Protein AF-A0A1B7LJ13-F1 (afdb_monomer)

Secondary structure (DSSP, 8-state):
--TTSSPPP-HHHHHHHHHHHHHHHHHHHHHHHHHHHTTT--HHHHHHHHHHHHHHHHHHHHHTTHHHHHHHHHTHHHHSSHHHHHHHHHHHHHHGGGG-IIIIIIHHHHHHHHHHHHHHHHHHHHHHHHHHH--

Sequence (135 aa):
MVDGVRPRPALARNVFRAFVVGGLIALIGQFLINFYQGRGLPLTEAGAAASATLVFLAALLTGLGIYDEIARFAGAGSIVPITGFANSMVAPAMEYRGEGLVLGVGARLFTIAGPVLVFGIVTAWAAALLYYFFR

Organism: NCBI:txid1838280

Radius of gyration: 18.7 Å; Cα contacts (8 Å, |Δi|>4): 108; chains: 1; bounding box: 39×39×55 Å

InterPro domains:
  IPR005562 SpoVA [PF03862] (14-129)
  IPR005562 SpoVA [PTHR38450] (4-133)
  IPR014203 Sporulation stage V, protein AC [TIGR02838] (4-134)

pLDDT: mean 90.36, std 9.07, range [49.38, 97.5]

Foldseek 3Di:
DPPPPDDDPPVVQLVVLLCVLLVVLVVQLVVQLVVVVVVVDDSVVSNVRSLVVLLVVLLVCLVVVNNVVSCVRNPNNCCVDSSVLSNQLNNQLVVQVVVPVPPRNVVSNCVSVVVVVVCVVVVVVVVVVVVVVVD

Structure (mmCIF, N/CA/C/O backbone):
data_AF-A0A1B7LJ13-F1
#
_entry.id   AF-A0A1B7LJ13-F1
#
loop_
_atom_site.group_PDB
_atom_site.id
_atom_site.type_symbol
_atom_site.label_atom_id
_atom_site.label_alt_id
_atom_site.label_comp_id
_atom_site.label_asym_id
_atom_site.label_entity_id
_atom_site.label_seq_id
_atom_site.pdbx_PDB_ins_code
_atom_site.Cartn_x
_atom_site.Cartn_y
_atom_site.Cartn_z
_atom_site.occupancy
_atom_site.B_iso_or_equiv
_atom_site.auth_seq_id
_atom_site.auth_comp_id
_atom_site.auth_asym_id
_atom_site.auth_atom_id
_atom_site.pdbx_PDB_model_num
ATOM 1 N N . MET A 1 1 ? 6.107 20.573 -28.993 1.00 49.38 1 MET A N 1
ATOM 2 C CA . MET A 1 1 ? 4.978 20.577 -29.953 1.00 49.38 1 MET A CA 1
ATOM 3 C C . MET A 1 1 ? 4.559 19.142 -30.313 1.00 49.38 1 MET A C 1
ATOM 5 O O . MET A 1 1 ? 4.666 18.762 -31.469 1.00 49.38 1 MET A O 1
ATOM 9 N N . VAL A 1 2 ? 4.090 18.324 -29.352 1.00 56.72 2 VAL A N 1
ATOM 10 C CA . VAL A 1 2 ? 3.557 16.962 -29.645 1.00 56.72 2 VAL A CA 1
ATOM 11 C C . VAL A 1 2 ? 2.289 16.634 -28.827 1.00 56.72 2 VAL A C 1
ATOM 13 O O . VAL A 1 2 ? 1.859 15.489 -28.755 1.00 56.72 2 VAL A O 1
ATOM 16 N N . ASP A 1 3 ? 1.625 17.630 -28.237 1.00 55.34 3 ASP A N 1
ATOM 17 C CA . ASP A 1 3 ? 0.414 17.393 -27.429 1.00 55.34 3 ASP A CA 1
ATOM 18 C C . ASP A 1 3 ? -0.884 17.362 -28.260 1.00 55.34 3 ASP A C 1
ATOM 20 O O . ASP A 1 3 ? -1.955 17.064 -27.739 1.00 55.34 3 ASP A O 1
ATOM 24 N N . GLY A 1 4 ? -0.803 17.619 -29.572 1.00 56.84 4 GLY A N 1
ATOM 25 C CA . GLY A 1 4 ? -1.961 17.732 -30.470 1.00 56.84 4 GLY A CA 1
ATOM 26 C C . GLY A 1 4 ? -2.475 16.430 -31.101 1.00 56.84 4 GLY A C 1
ATOM 27 O O . GLY A 1 4 ? -3.492 16.469 -31.783 1.00 56.84 4 GLY A O 1
ATOM 28 N N . VAL A 1 5 ? -1.803 15.286 -30.904 1.00 63.78 5 VAL A N 1
ATOM 29 C CA . VAL A 1 5 ? -2.117 14.014 -31.608 1.00 63.78 5 VAL A CA 1
ATOM 30 C C . VAL A 1 5 ? -2.619 12.915 -30.656 1.00 63.78 5 VAL A C 1
ATOM 32 O O . VAL A 1 5 ? -2.802 11.767 -31.049 1.00 63.78 5 VAL A O 1
ATOM 35 N N . ARG A 1 6 ? -2.878 13.228 -29.379 1.00 62.16 6 ARG A N 1
ATOM 36 C CA . ARG A 1 6 ? -3.464 12.246 -28.453 1.00 62.16 6 ARG A CA 1
ATOM 37 C C . ARG A 1 6 ? -4.993 12.325 -28.531 1.00 62.16 6 ARG A C 1
ATOM 39 O O . ARG A 1 6 ? -5.542 13.386 -28.230 1.00 62.16 6 ARG A O 1
ATOM 46 N N . PRO A 1 7 ? -5.704 11.246 -28.915 1.00 71.00 7 PRO A N 1
ATOM 47 C CA . PRO A 1 7 ? -7.161 11.240 -28.857 1.00 71.00 7 PRO A CA 1
ATOM 48 C C . PRO A 1 7 ? -7.594 11.561 -27.425 1.00 71.00 7 PRO A C 1
ATOM 50 O O . PRO A 1 7 ? -7.005 11.042 -26.471 1.00 71.00 7 PRO A O 1
ATOM 53 N N . ARG A 1 8 ? -8.594 12.441 -27.267 1.00 63.22 8 ARG A N 1
ATOM 54 C CA . ARG A 1 8 ? -9.105 12.818 -25.942 1.00 63.22 8 ARG A CA 1
ATOM 55 C C . ARG A 1 8 ? -9.427 11.532 -25.174 1.00 63.22 8 ARG A C 1
ATOM 57 O O . ARG A 1 8 ? -10.212 10.725 -25.681 1.00 63.22 8 ARG A O 1
ATOM 64 N N . PRO A 1 9 ? -8.820 11.299 -23.996 1.00 69.81 9 PRO A N 1
ATOM 65 C CA . PRO A 1 9 ? -9.110 10.100 -23.234 1.00 69.81 9 PRO A CA 1
ATOM 66 C C . PRO A 1 9 ? -10.609 10.067 -22.945 1.00 69.81 9 PRO A C 1
ATOM 68 O O . PRO A 1 9 ? -11.218 11.102 -22.670 1.00 69.81 9 PRO A O 1
ATOM 71 N N . ALA A 1 10 ? -11.210 8.881 -23.031 1.00 79.25 10 ALA A N 1
ATOM 72 C CA . ALA A 1 10 ? -12.623 8.682 -22.734 1.00 79.25 10 ALA A CA 1
ATOM 73 C C . ALA A 1 10 ? -12.861 8.880 -21.226 1.00 79.25 10 ALA A C 1
ATOM 75 O O . ALA A 1 10 ? -12.953 7.913 -20.470 1.00 79.25 10 ALA A O 1
ATOM 76 N N . LEU A 1 11 ? -12.908 10.144 -20.794 1.00 82.88 11 LEU A N 1
ATOM 77 C CA . LEU A 1 11 ? -12.853 10.565 -19.396 1.00 82.88 11 LEU A CA 1
ATOM 78 C C . LEU A 1 11 ? -13.957 9.893 -18.579 1.00 82.88 11 LEU A C 1
ATOM 80 O O . LEU A 1 11 ? -13.666 9.225 -17.596 1.00 82.88 11 LEU A O 1
ATOM 84 N N . ALA A 1 12 ? -15.203 9.968 -19.054 1.00 86.06 12 ALA A N 1
ATOM 85 C CA . ALA A 1 12 ? -16.353 9.352 -18.397 1.00 86.06 12 ALA A CA 1
ATOM 86 C C . ALA A 1 12 ? -16.187 7.833 -18.221 1.00 86.06 12 ALA A C 1
ATOM 88 O O . ALA A 1 12 ? -16.467 7.293 -17.155 1.00 86.06 12 ALA A O 1
ATOM 89 N N . ARG A 1 13 ? -15.662 7.139 -19.239 1.00 85.88 13 ARG A N 1
ATOM 90 C CA . ARG A 1 13 ? -15.427 5.689 -19.188 1.00 85.88 13 ARG A CA 1
ATOM 91 C C . ARG A 1 13 ? -14.321 5.327 -18.201 1.00 85.88 13 ARG A C 1
ATOM 93 O O . ARG A 1 13 ? -14.460 4.353 -17.468 1.00 85.88 13 ARG A O 1
ATOM 100 N N . ASN A 1 14 ? -13.232 6.091 -18.185 1.00 86.69 14 ASN A N 1
ATOM 101 C CA . ASN A 1 14 ? -12.106 5.848 -17.285 1.00 86.69 14 ASN A CA 1
ATOM 102 C C . ASN A 1 14 ? -12.485 6.147 -15.832 1.00 86.69 14 ASN A C 1
ATOM 104 O O . ASN A 1 14 ? -12.167 5.356 -14.952 1.00 86.69 14 ASN A O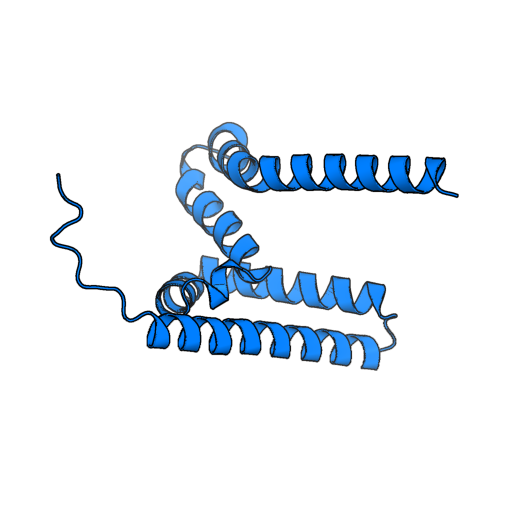 1
ATOM 108 N N . VAL A 1 15 ? -13.219 7.237 -15.595 1.00 89.19 15 VAL A N 1
ATOM 109 C CA . VAL A 1 15 ? -13.758 7.585 -14.273 1.00 89.19 15 VAL A CA 1
ATOM 110 C C . VAL A 1 15 ? -14.716 6.502 -13.786 1.00 89.19 15 VAL A C 1
ATOM 112 O O . VAL A 1 15 ? -14.573 6.037 -12.661 1.00 89.19 15 VAL A O 1
ATOM 115 N N . PHE A 1 16 ? -15.636 6.038 -14.636 1.00 90.94 16 PHE A N 1
ATOM 116 C CA . PHE A 1 16 ? -16.563 4.969 -14.270 1.00 90.94 16 PHE A CA 1
ATOM 117 C C . PHE A 1 16 ? -15.832 3.666 -13.914 1.00 90.94 16 PHE A C 1
ATOM 119 O O . PHE A 1 16 ? -16.101 3.076 -12.872 1.00 90.94 16 PHE A O 1
ATOM 126 N N . ARG A 1 17 ? -14.856 3.239 -14.728 1.00 88.12 17 ARG A N 1
ATOM 127 C CA . ARG A 1 17 ? -14.032 2.052 -14.431 1.00 88.12 17 ARG A CA 1
ATOM 128 C C . ARG A 1 17 ? -13.247 2.207 -13.131 1.00 88.12 17 ARG A C 1
ATOM 130 O O . ARG A 1 17 ? -13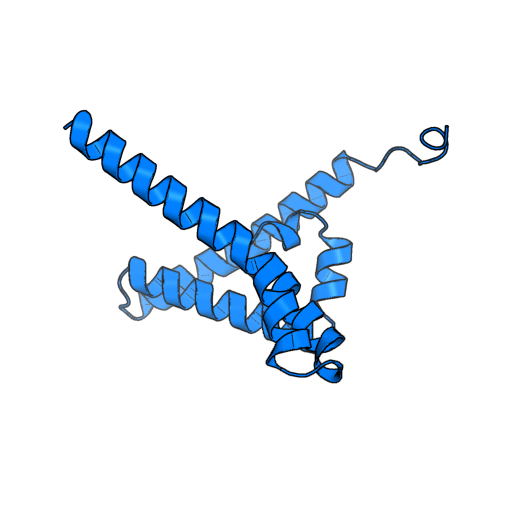.242 1.283 -12.323 1.00 88.12 17 ARG A O 1
ATOM 137 N N . ALA A 1 18 ? -12.629 3.367 -12.913 1.00 89.69 18 ALA A N 1
ATOM 138 C CA . ALA A 1 18 ? -11.877 3.645 -11.696 1.00 89.69 18 ALA A CA 1
ATOM 139 C C . ALA A 1 18 ? -12.779 3.621 -10.453 1.00 89.69 18 ALA A C 1
ATOM 141 O O . ALA A 1 18 ? -12.411 3.019 -9.447 1.00 89.69 18 ALA A O 1
ATOM 142 N N . PHE A 1 19 ? -13.975 4.209 -10.541 1.00 91.75 19 PHE A N 1
ATOM 143 C CA . PHE A 1 19 ? -14.966 4.186 -9.467 1.00 91.75 19 PHE A CA 1
ATOM 144 C C . PHE A 1 19 ? -15.428 2.761 -9.150 1.00 91.75 19 PHE A C 1
ATOM 146 O O . PHE A 1 19 ? -15.423 2.367 -7.988 1.00 91.75 19 PHE A O 1
ATOM 153 N N . VAL A 1 20 ? -15.778 1.971 -10.170 1.00 93.25 20 VAL A N 1
ATOM 154 C CA . VAL A 1 20 ? -16.253 0.594 -9.975 1.00 93.25 20 VAL A CA 1
ATOM 155 C C . VAL A 1 20 ? -15.160 -0.280 -9.368 1.00 93.25 20 VAL A C 1
ATOM 157 O O . VAL A 1 20 ? -15.412 -0.955 -8.376 1.00 93.25 20 VAL A O 1
ATOM 160 N N . VAL A 1 21 ? -13.939 -0.257 -9.908 1.00 92.12 21 VAL A N 1
ATOM 161 C CA . VAL A 1 21 ? -12.863 -1.116 -9.388 1.00 92.12 21 VAL A CA 1
ATOM 162 C C . VAL A 1 21 ? -12.412 -0.666 -7.999 1.00 92.12 21 VAL A C 1
ATOM 164 O O . VAL A 1 21 ? -12.295 -1.502 -7.105 1.00 92.12 21 VAL A O 1
ATOM 167 N N . GLY A 1 22 ? -12.224 0.638 -7.784 1.00 91.38 22 GLY A N 1
ATOM 168 C CA . GLY A 1 22 ? -11.877 1.165 -6.463 1.00 91.38 22 GLY A CA 1
ATOM 169 C C . GLY A 1 22 ? -12.964 0.871 -5.427 1.00 91.38 22 GLY A C 1
ATOM 170 O O . GLY A 1 22 ? -12.660 0.438 -4.316 1.00 91.38 22 GLY A O 1
ATOM 171 N N . GLY A 1 23 ? -14.234 1.015 -5.814 1.00 92.81 23 GLY A N 1
ATOM 172 C CA . GLY A 1 23 ? -15.387 0.672 -4.985 1.00 92.81 23 GLY A CA 1
ATOM 173 C C . GLY A 1 23 ? -15.463 -0.818 -4.652 1.00 92.81 23 GLY A C 1
ATOM 174 O O . GLY A 1 23 ? -15.730 -1.167 -3.507 1.00 92.81 23 GLY A O 1
ATOM 175 N N . LEU A 1 24 ? -15.164 -1.705 -5.606 1.00 93.94 24 LEU A N 1
ATOM 176 C CA . LEU A 1 24 ? -15.098 -3.149 -5.361 1.00 93.94 24 LEU A CA 1
ATOM 177 C C . LEU A 1 24 ? -13.965 -3.514 -4.395 1.00 93.94 24 LEU A C 1
ATOM 179 O O . LEU A 1 24 ? -14.183 -4.312 -3.486 1.00 93.94 24 LEU A O 1
ATOM 183 N N . ILE A 1 25 ? -12.782 -2.908 -4.536 1.00 93.25 25 ILE A N 1
ATOM 184 C CA . ILE A 1 25 ? -11.668 -3.122 -3.598 1.00 93.25 25 ILE A CA 1
ATOM 185 C C . ILE A 1 25 ? -12.056 -2.646 -2.191 1.00 93.25 25 ILE A C 1
ATOM 187 O O . ILE A 1 25 ? -11.827 -3.361 -1.215 1.00 93.25 25 ILE A O 1
ATOM 191 N N . ALA A 1 26 ? -12.696 -1.478 -2.077 1.00 93.75 26 ALA A N 1
ATOM 192 C CA . ALA A 1 26 ? -13.189 -0.963 -0.801 1.00 93.75 26 ALA A CA 1
ATOM 193 C C . ALA A 1 26 ? -14.270 -1.870 -0.188 1.00 93.75 26 ALA A C 1
ATOM 195 O O . ALA A 1 26 ? -14.237 -2.136 1.013 1.00 93.75 26 ALA A O 1
ATOM 196 N N . LEU A 1 27 ? -15.184 -2.401 -1.005 1.00 96.00 27 LEU A N 1
ATOM 197 C CA . LEU A 1 27 ? -16.211 -3.348 -0.572 1.00 96.00 27 LEU A CA 1
ATOM 198 C C . LEU A 1 27 ? -15.590 -4.640 -0.023 1.00 96.00 27 LEU A C 1
ATOM 200 O O . LEU A 1 27 ? -16.006 -5.116 1.032 1.00 96.00 27 LEU A O 1
ATOM 204 N N . ILE A 1 28 ? -14.567 -5.180 -0.695 1.00 95.31 28 ILE A N 1
ATOM 205 C CA . ILE A 1 28 ? -13.812 -6.348 -0.213 1.00 95.31 28 ILE A CA 1
ATOM 206 C C . ILE A 1 28 ? -13.114 -6.019 1.112 1.00 95.31 28 ILE A C 1
ATOM 208 O O . ILE A 1 28 ? -13.172 -6.813 2.049 1.00 95.31 28 ILE A O 1
ATOM 212 N N . GLY A 1 29 ? -12.500 -4.838 1.224 1.00 95.06 29 GLY A N 1
ATOM 213 C CA . GLY A 1 29 ? -11.898 -4.372 2.473 1.00 95.06 29 GLY A CA 1
ATOM 214 C C . GLY A 1 29 ? -12.909 -4.320 3.616 1.00 95.06 29 GLY A C 1
ATOM 215 O O . GLY A 1 29 ? -12.672 -4.904 4.672 1.00 95.06 29 GLY A O 1
ATOM 216 N N . GLN A 1 30 ? -14.073 -3.712 3.389 1.00 96.12 30 GLN A N 1
ATOM 217 C CA . GLN A 1 30 ? -15.141 -3.648 4.386 1.00 96.12 30 GLN A CA 1
ATOM 218 C C . GLN A 1 30 ? -15.646 -5.042 4.776 1.00 96.12 30 GLN A C 1
ATOM 220 O O . GLN A 1 30 ? -15.873 -5.309 5.957 1.00 96.12 30 GLN A O 1
ATOM 225 N N . PHE A 1 31 ? -15.790 -5.947 3.805 1.00 97.38 31 PHE A N 1
ATOM 226 C CA . PHE A 1 31 ? -16.168 -7.332 4.064 1.00 97.38 31 PHE A CA 1
ATOM 227 C C . PHE A 1 31 ? -15.152 -8.038 4.972 1.00 97.38 31 PHE A C 1
ATOM 229 O O . PHE A 1 31 ? -15.549 -8.672 5.949 1.00 97.38 31 PHE A O 1
ATOM 236 N N . LEU A 1 32 ? -13.850 -7.881 4.707 1.00 96.50 32 LEU A N 1
ATOM 237 C CA . LEU A 1 32 ? -12.788 -8.448 5.542 1.00 96.50 32 LEU A CA 1
ATOM 238 C C . LEU A 1 32 ? -12.812 -7.877 6.963 1.00 96.50 32 LEU A C 1
ATOM 240 O O . LEU A 1 32 ? -12.724 -8.638 7.924 1.00 96.50 32 LEU A O 1
ATOM 244 N N . ILE A 1 33 ? -12.991 -6.562 7.117 1.00 96.88 33 ILE A N 1
ATOM 245 C CA . ILE A 1 33 ? -13.097 -5.932 8.441 1.00 96.88 33 ILE A CA 1
ATOM 246 C C . ILE A 1 33 ? -14.291 -6.516 9.208 1.00 96.88 33 ILE A C 1
ATOM 248 O O . ILE A 1 33 ? -14.149 -6.895 10.369 1.00 96.88 33 ILE A O 1
ATOM 252 N N . ASN A 1 34 ? -15.455 -6.646 8.568 1.00 96.94 34 ASN A N 1
ATOM 253 C CA . ASN A 1 34 ? -16.645 -7.233 9.194 1.00 96.94 34 ASN A CA 1
ATOM 254 C C . ASN A 1 34 ? -16.435 -8.711 9.556 1.00 96.94 34 ASN A C 1
ATOM 256 O O . ASN A 1 34 ? -16.858 -9.152 10.621 1.00 96.94 34 ASN A O 1
ATOM 260 N N . PHE A 1 35 ? -15.749 -9.471 8.703 1.00 97.00 35 PHE A N 1
ATOM 261 C CA . PHE A 1 35 ? -15.402 -10.871 8.948 1.00 97.00 35 PHE A CA 1
ATOM 262 C C . PHE A 1 35 ? -14.458 -11.047 10.145 1.00 97.00 35 PHE A C 1
ATOM 264 O O . PHE A 1 35 ? -14.624 -11.986 10.928 1.00 97.00 35 PHE A O 1
ATOM 271 N N . TYR A 1 36 ? -13.482 -10.152 10.305 1.00 96.38 36 TYR A N 1
ATOM 272 C CA . TYR A 1 36 ? -12.565 -10.157 11.444 1.00 96.38 36 TYR A CA 1
ATOM 273 C C . TYR A 1 36 ? -13.242 -9.677 12.733 1.00 96.38 36 TYR A C 1
ATOM 275 O O . TYR A 1 36 ? -13.092 -10.326 13.769 1.00 96.38 36 TYR A O 1
ATOM 283 N N . GLN A 1 37 ? -14.068 -8.629 12.666 1.00 96.50 37 GLN A N 1
ATOM 284 C CA . GLN A 1 37 ? -14.895 -8.199 13.801 1.00 96.50 37 GLN A CA 1
ATOM 285 C C . GLN A 1 37 ? -15.863 -9.300 14.253 1.00 96.50 37 GLN A C 1
ATOM 287 O O . GLN A 1 37 ? -15.996 -9.556 15.446 1.00 96.50 37 GLN A O 1
ATOM 292 N N . GLY A 1 38 ? -16.473 -10.026 13.310 1.00 94.94 38 GLY A N 1
ATOM 293 C CA . GLY A 1 38 ? -17.331 -11.178 13.600 1.00 94.94 38 GLY A CA 1
ATOM 294 C C . GLY A 1 38 ? -16.609 -12.346 14.284 1.00 94.94 38 GLY A C 1
ATOM 295 O O . GLY A 1 38 ? -17.263 -13.212 14.857 1.00 94.94 38 GLY A O 1
ATOM 296 N N . ARG A 1 39 ? -15.269 -12.364 14.268 1.00 93.31 39 ARG A N 1
ATOM 297 C CA . ARG A 1 39 ? -14.433 -13.305 15.035 1.00 93.31 39 ARG A CA 1
ATOM 298 C C . ARG A 1 39 ? -13.962 -12.770 16.384 1.00 93.31 39 ARG A C 1
ATOM 300 O O . ARG A 1 39 ? -13.183 -13.442 17.051 1.00 93.31 39 ARG A O 1
ATOM 307 N N . GLY A 1 40 ? -14.437 -11.596 16.789 1.00 93.31 40 GLY A N 1
ATOM 308 C CA . GLY A 1 40 ? -14.119 -10.994 18.080 1.00 93.31 40 GLY A CA 1
ATOM 309 C C . GLY A 1 40 ? -12.903 -10.069 18.072 1.00 93.31 40 GLY A C 1
ATOM 310 O O . GLY A 1 40 ? -12.484 -9.644 19.144 1.00 93.31 40 GLY A O 1
ATOM 311 N N . LEU A 1 41 ? -12.341 -9.731 16.903 1.00 94.44 41 LEU A N 1
ATOM 312 C CA . LEU A 1 41 ? -11.290 -8.712 16.830 1.00 94.44 41 LEU A CA 1
ATOM 313 C C . LEU A 1 41 ? -11.894 -7.312 17.029 1.00 94.44 41 LEU A C 1
ATOM 315 O O . LEU A 1 41 ? -12.908 -6.994 16.397 1.00 94.44 41 LEU A O 1
ATOM 319 N N . PRO A 1 42 ? -11.275 -6.442 17.844 1.00 95.44 42 PRO A N 1
ATOM 320 C CA . PRO A 1 42 ? -11.675 -5.043 17.925 1.00 95.44 42 PRO A CA 1
ATOM 321 C C . PRO A 1 42 ? -11.442 -4.342 16.579 1.00 95.44 42 PRO A C 1
ATOM 323 O O . PRO A 1 42 ? -10.592 -4.749 15.787 1.00 95.44 42 PRO A O 1
ATOM 326 N N . LEU A 1 43 ? -12.184 -3.262 16.314 1.00 93.38 43 LEU A N 1
ATOM 327 C CA . LEU A 1 43 ? -12.191 -2.569 15.016 1.00 93.38 43 LEU A CA 1
ATOM 328 C C . LEU A 1 43 ? -10.787 -2.204 14.502 1.00 93.38 43 LEU A C 1
ATOM 330 O O . LEU A 1 43 ? -10.506 -2.345 13.313 1.00 93.38 43 LEU A O 1
ATOM 334 N N . THR A 1 44 ? -9.903 -1.751 15.390 1.00 94.25 44 THR A N 1
ATOM 335 C CA . THR A 1 44 ? -8.520 -1.380 15.060 1.00 94.25 44 THR A CA 1
ATOM 336 C C . THR A 1 44 ? -7.712 -2.575 14.558 1.00 94.25 44 THR A C 1
ATOM 338 O O . THR A 1 44 ? -7.072 -2.494 13.509 1.00 94.25 44 THR A O 1
ATOM 341 N N . GLU A 1 45 ? -7.781 -3.704 15.261 1.00 95.00 45 GLU A N 1
ATOM 342 C CA . GLU A 1 45 ? -7.087 -4.938 14.884 1.00 95.00 45 GLU A CA 1
ATOM 343 C C . GLU A 1 45 ? -7.717 -5.587 13.649 1.00 95.00 45 GLU A C 1
ATOM 345 O O . GLU A 1 45 ? -7.002 -6.043 12.758 1.00 95.00 45 GLU A O 1
ATOM 350 N N . ALA A 1 46 ? -9.048 -5.561 13.534 1.00 96.19 46 ALA A N 1
ATOM 351 C CA . ALA A 1 46 ? -9.763 -6.031 12.352 1.00 96.19 46 ALA A CA 1
ATOM 352 C C . ALA A 1 46 ? -9.385 -5.223 11.097 1.00 96.19 46 ALA A C 1
ATOM 354 O O . ALA A 1 46 ? -9.189 -5.798 10.025 1.00 96.19 46 ALA A O 1
ATOM 355 N N . GLY A 1 47 ? -9.227 -3.902 11.235 1.00 94.75 47 GLY A N 1
ATOM 356 C CA . GLY A 1 47 ? -8.729 -3.016 10.182 1.00 94.75 47 GLY A CA 1
ATOM 357 C C . GLY A 1 47 ? -7.298 -3.347 9.756 1.00 94.75 47 GLY A C 1
ATOM 358 O O . GLY A 1 47 ? -7.011 -3.428 8.556 1.00 94.75 47 GLY A O 1
ATOM 359 N N . ALA A 1 48 ? -6.412 -3.601 10.721 1.00 95.12 48 ALA A N 1
ATOM 360 C CA . ALA A 1 48 ? -5.038 -4.020 10.450 1.00 95.12 48 ALA A CA 1
ATOM 361 C C . ALA A 1 48 ? -4.987 -5.390 9.749 1.00 95.12 48 ALA A C 1
ATOM 363 O O . ALA A 1 48 ? -4.307 -5.534 8.732 1.00 95.12 48 ALA A O 1
ATOM 364 N N . ALA A 1 49 ? -5.762 -6.371 10.224 1.00 95.44 49 ALA A N 1
ATOM 365 C CA . ALA A 1 49 ? -5.853 -7.704 9.630 1.00 95.44 49 ALA A CA 1
ATOM 366 C C . ALA A 1 49 ? -6.427 -7.672 8.202 1.00 95.44 49 ALA A C 1
ATOM 368 O O . ALA A 1 49 ? -5.892 -8.322 7.299 1.00 95.44 49 ALA A O 1
ATOM 369 N N . ALA A 1 50 ? -7.475 -6.878 7.959 1.00 96.69 50 ALA A N 1
ATOM 370 C CA . ALA A 1 50 ? -8.030 -6.669 6.622 1.00 96.69 50 ALA A CA 1
ATOM 371 C C . ALA A 1 50 ? -7.007 -6.034 5.674 1.00 96.69 50 ALA A C 1
ATOM 373 O O . ALA A 1 50 ? -6.813 -6.523 4.560 1.00 96.69 50 ALA A O 1
ATOM 374 N N . SER A 1 51 ? -6.300 -5.002 6.137 1.00 95.81 51 SER A N 1
ATOM 375 C CA . SER A 1 51 ? -5.250 -4.338 5.359 1.00 95.81 51 SER A CA 1
ATOM 376 C C . SER A 1 51 ? -4.108 -5.298 5.021 1.00 95.81 51 SER A C 1
ATOM 378 O O . SER A 1 51 ? -3.703 -5.378 3.863 1.00 95.81 51 SER A O 1
ATOM 380 N N . ALA A 1 52 ? -3.641 -6.092 5.990 1.00 96.50 52 ALA A N 1
ATOM 381 C CA . ALA A 1 52 ? -2.611 -7.107 5.773 1.00 96.50 52 ALA A CA 1
ATOM 382 C C . ALA A 1 52 ? -3.055 -8.172 4.754 1.00 96.50 52 ALA A C 1
ATOM 384 O O . ALA A 1 52 ? -2.287 -8.538 3.866 1.00 96.50 52 ALA A O 1
ATOM 385 N N . THR A 1 53 ? -4.314 -8.615 4.831 1.00 96.62 53 THR A N 1
ATOM 386 C CA . THR A 1 53 ? -4.899 -9.575 3.879 1.00 96.62 53 THR A CA 1
ATOM 387 C C . THR A 1 53 ? -4.924 -9.001 2.461 1.00 96.62 53 THR A C 1
ATOM 389 O O . THR A 1 53 ? -4.508 -9.669 1.517 1.00 96.62 53 THR A O 1
ATOM 392 N N . LEU A 1 54 ? -5.364 -7.749 2.299 1.00 95.94 54 LEU A N 1
ATOM 393 C CA . LEU A 1 54 ? -5.395 -7.071 0.999 1.00 95.94 54 LEU A CA 1
ATOM 394 C C . LEU A 1 54 ? -3.994 -6.873 0.414 1.00 95.94 54 LEU A C 1
ATOM 396 O O . LEU A 1 54 ? -3.794 -7.125 -0.773 1.00 95.94 54 LEU A O 1
ATOM 400 N N . VAL A 1 55 ? -3.027 -6.456 1.235 1.00 96.19 55 VAL A N 1
ATOM 401 C CA . VAL A 1 55 ? -1.624 -6.309 0.820 1.00 96.19 55 VAL A CA 1
ATOM 402 C C . VAL A 1 55 ? -1.055 -7.651 0.373 1.00 96.19 55 VAL A C 1
ATOM 404 O O . VAL A 1 55 ? -0.440 -7.719 -0.688 1.00 96.19 55 VAL A O 1
ATOM 407 N N . PHE A 1 56 ? -1.299 -8.723 1.130 1.00 96.31 56 PHE A N 1
ATOM 408 C CA . PHE A 1 56 ? -0.853 -10.066 0.768 1.00 96.31 56 PHE A CA 1
ATOM 409 C C . PHE A 1 56 ? -1.456 -10.530 -0.562 1.00 96.31 56 PHE A C 1
ATOM 411 O O . PHE A 1 56 ? -0.724 -10.975 -1.444 1.00 96.31 56 PHE A O 1
ATOM 418 N N . LEU A 1 57 ? -2.773 -10.387 -0.738 1.00 95.56 57 LEU A N 1
ATOM 419 C CA . LEU A 1 57 ? -3.447 -10.771 -1.980 1.00 95.56 57 LEU A CA 1
ATOM 420 C C . LEU A 1 57 ? -2.932 -9.963 -3.173 1.00 95.56 57 LEU A C 1
ATOM 422 O O . LEU A 1 57 ? -2.667 -10.533 -4.228 1.00 95.56 57 LEU A O 1
ATOM 426 N N . ALA A 1 58 ? -2.745 -8.655 -3.012 1.00 94.56 58 ALA A N 1
ATOM 427 C CA . ALA A 1 58 ? -2.200 -7.805 -4.063 1.00 94.56 58 ALA A CA 1
ATOM 428 C C . ALA A 1 58 ? -0.750 -8.170 -4.407 1.00 94.56 58 ALA A C 1
ATOM 430 O O . ALA A 1 58 ? -0.410 -8.266 -5.585 1.00 94.56 58 ALA A O 1
ATOM 431 N N . ALA A 1 59 ? 0.088 -8.436 -3.403 1.00 95.62 59 ALA A N 1
ATOM 432 C CA . ALA A 1 59 ? 1.463 -8.885 -3.597 1.00 95.62 59 ALA A CA 1
ATOM 433 C C . ALA A 1 59 ? 1.525 -10.231 -4.332 1.00 95.62 59 ALA A C 1
ATOM 435 O O . ALA A 1 59 ? 2.282 -10.375 -5.291 1.00 95.62 59 ALA A O 1
ATOM 436 N N . LEU A 1 60 ? 0.682 -11.190 -3.937 1.00 96.19 60 LEU A N 1
ATOM 437 C CA . LEU A 1 60 ? 0.579 -12.497 -4.580 1.00 96.19 60 LEU A CA 1
ATOM 438 C C . LEU A 1 60 ? 0.115 -12.369 -6.036 1.00 96.19 60 LEU A C 1
ATOM 440 O O . LEU A 1 60 ? 0.756 -12.902 -6.937 1.00 96.19 60 LEU A O 1
ATOM 444 N N . LEU A 1 61 ? -0.967 -11.626 -6.280 1.00 94.25 61 LEU A N 1
ATOM 445 C CA . LEU A 1 61 ? -1.491 -11.401 -7.629 1.00 94.25 61 LEU A CA 1
ATOM 446 C C . LEU A 1 61 ? -0.507 -10.627 -8.514 1.00 94.25 61 LEU A C 1
ATOM 448 O O . LEU A 1 61 ? -0.479 -10.859 -9.720 1.00 94.25 61 LEU A O 1
ATOM 452 N N . THR A 1 62 ? 0.301 -9.735 -7.934 1.00 94.69 62 THR A N 1
ATOM 453 C CA . THR A 1 62 ? 1.385 -9.041 -8.649 1.00 94.69 62 THR A CA 1
ATOM 454 C C . THR A 1 62 ? 2.494 -10.017 -9.019 1.00 94.69 62 THR A C 1
ATOM 456 O O . THR A 1 62 ? 2.915 -10.049 -10.168 1.00 94.69 62 THR A O 1
ATOM 459 N N . GLY A 1 63 ? 2.914 -10.880 -8.089 1.00 92.25 63 GLY A N 1
ATOM 460 C CA . GLY A 1 63 ? 3.900 -11.928 -8.366 1.00 92.25 63 GLY A CA 1
ATOM 461 C C . GLY A 1 63 ? 3.462 -12.923 -9.446 1.00 92.25 63 GLY A C 1
ATOM 462 O O . GLY A 1 63 ? 4.297 -13.448 -10.176 1.00 92.25 63 GLY A O 1
ATOM 463 N N . LEU A 1 64 ? 2.151 -13.148 -9.580 1.00 93.75 64 LEU A N 1
ATOM 464 C CA . LEU A 1 64 ? 1.549 -13.969 -10.636 1.00 93.75 64 LEU A CA 1
ATOM 465 C C . LEU A 1 64 ? 1.302 -13.206 -11.954 1.00 93.75 64 LEU A C 1
ATOM 467 O O . LEU A 1 64 ? 0.838 -13.811 -12.916 1.00 93.75 64 LEU A O 1
ATOM 471 N N . GLY A 1 65 ? 1.553 -11.893 -12.006 1.00 91.19 65 GLY A N 1
ATOM 472 C CA . GLY A 1 65 ? 1.305 -11.035 -13.175 1.00 91.19 65 GLY A CA 1
ATOM 473 C C . GLY A 1 65 ? -0.168 -10.674 -13.425 1.00 91.19 65 GLY A C 1
ATOM 474 O O . GLY A 1 65 ? -0.478 -9.947 -14.365 1.00 91.19 65 GLY A O 1
ATOM 475 N N . ILE A 1 66 ? -1.095 -11.136 -12.581 1.00 91.38 66 ILE A N 1
ATOM 476 C CA . ILE A 1 66 ? -2.542 -10.909 -12.737 1.00 91.38 66 ILE A CA 1
ATOM 477 C C . ILE A 1 66 ? -2.915 -9.484 -12.311 1.00 91.38 66 ILE A C 1
ATOM 479 O O . ILE A 1 66 ? -3.772 -8.842 -12.922 1.00 91.38 66 ILE A O 1
ATOM 483 N N . TYR A 1 67 ? -2.278 -8.969 -11.254 1.00 89.56 67 TYR A N 1
ATOM 484 C CA . TYR A 1 67 ? -2.612 -7.643 -10.731 1.00 89.56 67 TYR A CA 1
ATOM 485 C C . TYR A 1 67 ? -2.301 -6.532 -11.740 1.00 89.56 67 TYR A C 1
ATOM 487 O O . TYR A 1 67 ? -3.064 -5.574 -11.837 1.00 89.56 67 TYR A O 1
ATOM 495 N N . ASP A 1 68 ? -1.242 -6.675 -12.536 1.00 86.94 68 ASP A N 1
ATOM 496 C CA . ASP A 1 68 ? -0.859 -5.675 -13.538 1.00 86.94 68 ASP A CA 1
ATOM 497 C C . ASP A 1 68 ? -1.914 -5.549 -14.650 1.00 86.94 68 ASP A C 1
ATOM 499 O O . ASP A 1 68 ? -2.208 -4.447 -15.126 1.00 86.94 68 ASP A O 1
ATOM 503 N N . GLU A 1 69 ? -2.571 -6.654 -15.020 1.00 87.75 69 GLU A N 1
ATOM 504 C CA . GLU A 1 69 ? -3.686 -6.634 -15.972 1.00 87.75 69 GLU A CA 1
ATOM 505 C C . GLU A 1 69 ? -4.927 -5.954 -15.393 1.00 87.75 69 GLU A C 1
ATOM 507 O O . GLU A 1 69 ? -5.550 -5.119 -16.065 1.00 87.75 69 GLU A O 1
ATOM 512 N N . ILE A 1 70 ? -5.251 -6.265 -14.132 1.00 85.38 70 ILE A N 1
ATOM 513 C CA . ILE A 1 70 ? -6.321 -5.594 -13.385 1.00 85.38 70 ILE A CA 1
ATOM 514 C C . ILE A 1 70 ? -6.022 -4.095 -13.321 1.00 85.38 70 ILE A C 1
ATOM 516 O O . ILE A 1 70 ? -6.905 -3.279 -13.594 1.00 85.38 70 ILE A O 1
ATOM 520 N N . ALA A 1 71 ? -4.774 -3.724 -13.033 1.00 85.31 71 ALA A N 1
ATOM 521 C CA . ALA A 1 71 ? -4.368 -2.338 -12.899 1.00 85.31 71 ALA A CA 1
ATOM 522 C C . ALA A 1 71 ? -4.450 -1.566 -14.217 1.00 85.31 71 ALA A C 1
ATOM 524 O O . ALA A 1 71 ? -4.955 -0.441 -14.255 1.00 85.31 71 ALA A O 1
ATOM 525 N N . ARG A 1 72 ? -4.060 -2.195 -15.327 1.00 86.56 72 ARG A N 1
ATOM 526 C CA . ARG A 1 72 ? -4.202 -1.617 -16.669 1.00 86.56 72 ARG A CA 1
ATOM 527 C C . ARG A 1 72 ? -5.665 -1.359 -17.041 1.00 86.56 72 ARG A C 1
ATOM 529 O O . ARG A 1 72 ? -5.959 -0.366 -17.707 1.00 86.56 72 ARG A O 1
ATOM 536 N N . PHE A 1 73 ? -6.584 -2.231 -16.626 1.00 85.75 73 PHE A N 1
ATOM 537 C CA . PHE A 1 73 ? -8.017 -2.058 -16.882 1.00 85.75 73 PHE A CA 1
ATOM 538 C C . PHE A 1 73 ? -8.668 -1.013 -15.960 1.00 85.75 73 PHE A C 1
ATOM 540 O O . PHE A 1 73 ? -9.479 -0.199 -16.414 1.00 85.75 73 PHE A O 1
ATOM 547 N N . ALA A 1 74 ? -8.314 -1.041 -14.676 1.00 84.69 74 ALA A N 1
ATOM 548 C CA . ALA A 1 74 ? -8.886 -0.206 -13.625 1.00 84.69 74 ALA A CA 1
ATOM 549 C C . ALA A 1 74 ? -8.350 1.233 -13.619 1.00 84.69 74 ALA A C 1
ATOM 551 O O . ALA A 1 74 ? -9.037 2.155 -13.165 1.00 84.69 74 ALA A O 1
ATOM 552 N N . GLY A 1 75 ? -7.125 1.434 -14.108 1.00 86.06 75 GLY A N 1
ATOM 553 C CA . GLY A 1 75 ? -6.428 2.712 -14.050 1.00 86.06 75 GLY A CA 1
ATOM 554 C C . GLY A 1 75 ? -6.297 3.203 -12.608 1.00 86.06 75 GLY A C 1
ATOM 555 O O . GLY A 1 75 ? -5.858 2.477 -11.723 1.00 86.06 75 GLY A O 1
ATOM 556 N N . ALA A 1 76 ? -6.732 4.438 -12.346 1.00 84.19 76 ALA A N 1
ATOM 557 C CA . ALA A 1 76 ? -6.648 5.037 -11.012 1.00 84.19 76 ALA A CA 1
ATOM 558 C C . ALA A 1 76 ? -7.373 4.221 -9.919 1.00 84.19 76 ALA A C 1
ATOM 560 O O . ALA A 1 76 ? -6.965 4.266 -8.760 1.00 84.19 76 ALA A O 1
ATOM 561 N N . GLY A 1 77 ? -8.402 3.439 -10.273 1.00 84.44 77 GLY A N 1
ATOM 562 C CA . GLY A 1 77 ? -9.198 2.666 -9.314 1.00 84.44 77 GLY A CA 1
ATOM 563 C C . GLY A 1 77 ? -8.432 1.562 -8.584 1.00 84.44 77 GLY A C 1
ATOM 564 O O . GLY A 1 77 ? -8.787 1.230 -7.460 1.00 84.44 77 GLY A O 1
ATOM 565 N N . SER A 1 78 ? -7.373 1.012 -9.182 1.00 86.81 78 SER A N 1
ATOM 566 C CA . SER A 1 78 ? -6.512 0.000 -8.549 1.00 86.81 78 SER A CA 1
ATOM 567 C C . SER A 1 78 ? -5.219 0.574 -7.974 1.00 86.81 78 SER A C 1
ATOM 569 O O . SER A 1 78 ? -4.550 -0.120 -7.214 1.00 86.81 78 SER A O 1
ATOM 571 N N . ILE A 1 79 ? -4.844 1.798 -8.367 1.00 83.25 79 ILE A N 1
ATOM 572 C CA . ILE A 1 79 ? -3.603 2.469 -7.946 1.00 83.25 79 ILE A CA 1
ATOM 573 C C . ILE A 1 79 ? -3.800 3.185 -6.605 1.00 83.25 79 ILE A C 1
ATOM 575 O O . ILE A 1 79 ? -2.902 3.173 -5.772 1.00 83.25 79 ILE A O 1
ATOM 579 N N . VAL A 1 80 ? -4.968 3.803 -6.396 1.00 85.44 80 VAL A N 1
ATOM 580 C CA . VAL A 1 80 ? -5.270 4.584 -5.183 1.00 85.44 80 VAL A CA 1
ATOM 581 C C . VAL A 1 80 ? -5.422 3.722 -3.914 1.00 85.44 80 VAL A C 1
ATOM 583 O O . VAL A 1 80 ? -4.945 4.152 -2.864 1.00 85.44 80 VAL A O 1
ATOM 586 N N . PRO A 1 81 ? -6.062 2.533 -3.940 1.00 90.75 81 PRO A N 1
ATOM 587 C CA . PRO A 1 81 ? -6.174 1.687 -2.749 1.00 90.75 81 PRO A CA 1
ATOM 588 C C . PRO A 1 81 ? -4.828 1.101 -2.292 1.00 90.75 81 PRO A C 1
ATOM 590 O O . PRO A 1 81 ? -3.876 1.014 -3.065 1.00 90.75 81 PRO A O 1
ATOM 593 N N . ILE A 1 82 ? -4.773 0.586 -1.056 1.00 91.69 82 ILE A N 1
ATOM 594 C CA . ILE A 1 82 ? -3.563 -0.038 -0.476 1.00 91.69 82 ILE A CA 1
ATOM 595 C C . ILE A 1 82 ? -3.004 -1.198 -1.323 1.00 91.69 82 ILE A C 1
ATOM 597 O O . ILE A 1 82 ? -1.804 -1.463 -1.318 1.00 91.69 82 ILE A O 1
ATOM 601 N N . THR A 1 83 ? -3.858 -1.863 -2.102 1.00 94.25 83 THR A N 1
ATOM 602 C CA . THR A 1 83 ? -3.467 -2.912 -3.050 1.00 94.25 83 THR A CA 1
ATOM 603 C C . THR A 1 83 ? -2.588 -2.371 -4.184 1.00 94.25 83 THR A C 1
ATOM 605 O O . THR A 1 83 ? -1.667 -3.054 -4.624 1.00 94.25 83 THR A O 1
ATOM 608 N N . GLY A 1 84 ? -2.820 -1.130 -4.624 1.00 91.94 84 GLY A N 1
ATOM 609 C CA . GLY A 1 84 ? -1.997 -0.447 -5.623 1.00 91.94 84 GLY A CA 1
ATOM 610 C C . GLY A 1 84 ? -0.605 -0.122 -5.100 1.00 91.94 84 GLY A C 1
ATOM 611 O O . GLY A 1 84 ? 0.378 -0.331 -5.805 1.00 91.94 84 GLY A O 1
ATOM 612 N N . PHE A 1 85 ? -0.513 0.294 -3.834 1.00 92.06 85 PHE A N 1
ATOM 613 C CA . PHE A 1 85 ? 0.774 0.459 -3.157 1.00 92.06 85 PHE A CA 1
ATOM 614 C C . PHE A 1 85 ? 1.530 -0.873 -3.029 1.00 92.06 85 PHE A C 1
ATOM 616 O O . PHE A 1 85 ? 2.732 -0.932 -3.264 1.00 92.06 85 PHE A O 1
ATOM 623 N N . ALA A 1 86 ? 0.842 -1.973 -2.712 1.00 94.19 86 ALA A N 1
ATOM 624 C CA . ALA A 1 86 ? 1.479 -3.290 -2.671 1.00 94.19 86 ALA A CA 1
ATOM 625 C C . ALA A 1 86 ? 2.037 -3.706 -4.046 1.00 94.19 86 ALA A C 1
ATOM 627 O O . ALA A 1 86 ? 3.172 -4.173 -4.132 1.00 94.19 86 ALA A O 1
ATOM 628 N N . ASN A 1 87 ? 1.281 -3.489 -5.125 1.00 94.50 87 ASN A N 1
ATOM 629 C CA . ASN A 1 87 ? 1.741 -3.751 -6.489 1.00 94.50 87 ASN A CA 1
ATOM 630 C C . ASN A 1 87 ? 2.960 -2.897 -6.873 1.00 94.50 87 ASN A C 1
ATOM 632 O O . ASN A 1 87 ? 3.946 -3.443 -7.368 1.00 94.50 87 ASN A O 1
ATOM 636 N N . SER A 1 88 ? 2.940 -1.593 -6.568 1.00 91.94 88 SER A N 1
ATOM 637 C CA . SER A 1 88 ? 4.067 -0.700 -6.864 1.00 91.94 88 SER A CA 1
ATOM 638 C C . SER A 1 88 ? 5.328 -1.031 -6.068 1.00 91.94 88 SER A C 1
ATOM 640 O O . SER A 1 88 ? 6.414 -0.682 -6.508 1.00 91.94 88 SER A O 1
ATOM 642 N N . MET A 1 89 ? 5.212 -1.726 -4.935 1.00 94.19 89 MET A N 1
ATOM 643 C CA . MET A 1 89 ? 6.358 -2.243 -4.182 1.00 94.19 89 MET A CA 1
ATOM 644 C C . MET A 1 89 ? 6.853 -3.583 -4.746 1.00 94.19 89 MET A C 1
ATOM 646 O O . MET A 1 89 ? 8.053 -3.782 -4.926 1.00 94.19 89 MET A O 1
ATOM 650 N N . VAL A 1 90 ? 5.948 -4.516 -5.048 1.00 94.44 90 VAL A N 1
ATOM 651 C CA . VAL A 1 90 ? 6.324 -5.880 -5.457 1.00 94.44 90 VAL A CA 1
ATOM 652 C C . VAL A 1 90 ? 6.892 -5.926 -6.874 1.00 94.44 90 VAL A C 1
ATOM 654 O O . VAL A 1 90 ? 7.885 -6.618 -7.091 1.00 94.44 90 VAL A O 1
ATOM 657 N N . ALA A 1 91 ? 6.334 -5.169 -7.820 1.00 92.94 91 ALA A N 1
ATOM 658 C CA . ALA A 1 91 ? 6.827 -5.133 -9.198 1.00 92.94 91 ALA A CA 1
ATOM 659 C C . ALA A 1 91 ? 8.328 -4.762 -9.305 1.00 92.94 91 ALA A C 1
ATOM 661 O O . ALA A 1 91 ? 9.097 -5.579 -9.822 1.00 92.94 91 ALA A O 1
ATOM 662 N N . PRO A 1 92 ? 8.813 -3.630 -8.747 1.00 91.44 92 PRO A N 1
ATOM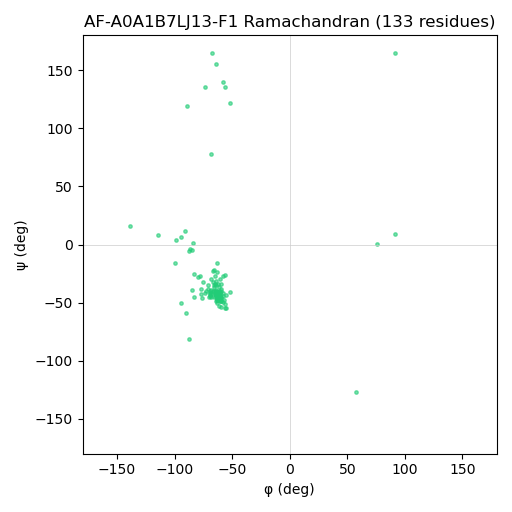 663 C CA . PRO A 1 92 ? 10.237 -3.302 -8.781 1.00 91.44 92 PRO A CA 1
ATOM 664 C C . PRO A 1 92 ? 11.081 -4.249 -7.923 1.00 91.44 92 PRO A C 1
ATOM 666 O O . PRO A 1 92 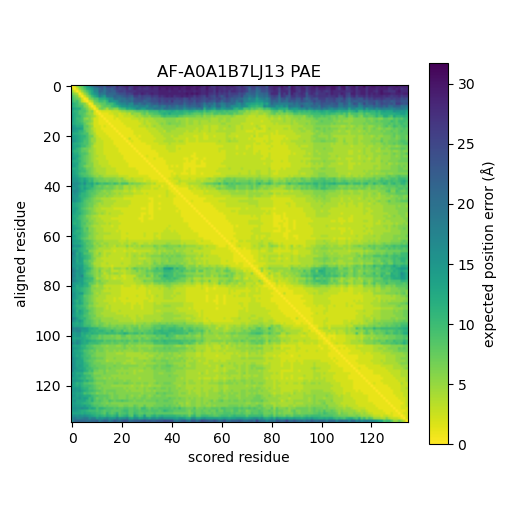? 12.235 -4.506 -8.258 1.00 91.44 92 PRO A O 1
ATOM 669 N N . ALA A 1 93 ? 10.540 -4.817 -6.839 1.00 93.25 93 ALA A N 1
ATOM 670 C CA . ALA A 1 93 ? 11.274 -5.819 -6.066 1.00 93.25 93 ALA A CA 1
ATOM 671 C C . ALA A 1 93 ? 11.596 -7.074 -6.893 1.00 93.25 93 ALA A C 1
ATOM 673 O O . ALA A 1 93 ? 12.649 -7.683 -6.699 1.00 93.25 93 ALA A O 1
ATOM 674 N N . MET A 1 94 ? 10.708 -7.457 -7.815 1.00 93.62 94 MET A N 1
ATOM 675 C CA . MET A 1 94 ? 10.949 -8.561 -8.743 1.00 93.62 94 MET A CA 1
ATOM 676 C C . MET A 1 94 ? 11.897 -8.159 -9.875 1.00 93.62 94 MET A C 1
ATOM 678 O O . MET A 1 94 ? 12.840 -8.898 -10.155 1.00 93.62 94 MET A O 1
ATOM 682 N N . GLU A 1 95 ? 11.681 -6.992 -10.486 1.00 92.12 95 GLU A N 1
ATOM 683 C CA . GLU A 1 95 ? 12.471 -6.502 -11.625 1.00 92.12 95 GLU A CA 1
ATOM 684 C C . GLU A 1 95 ? 13.944 -6.277 -11.255 1.00 92.12 95 GLU A C 1
ATOM 686 O O . GLU A 1 95 ? 14.850 -6.769 -11.927 1.00 92.12 95 GLU A O 1
ATOM 691 N N . TYR A 1 96 ? 14.195 -5.622 -10.121 1.00 92.44 96 TYR A N 1
ATOM 692 C CA . TYR A 1 96 ? 15.542 -5.258 -9.675 1.00 92.44 96 TYR A CA 1
ATOM 693 C C . TYR A 1 96 ? 16.202 -6.317 -8.784 1.00 92.44 96 TYR A C 1
ATOM 695 O O . TYR A 1 96 ? 17.258 -6.075 -8.195 1.00 92.44 96 TYR A O 1
ATOM 703 N N . ARG A 1 97 ? 15.633 -7.529 -8.701 1.00 91.06 97 ARG A N 1
ATOM 704 C CA . ARG A 1 97 ? 16.230 -8.641 -7.941 1.00 91.06 97 ARG A CA 1
ATOM 705 C C . ARG A 1 97 ? 17.628 -9.009 -8.448 1.00 91.06 97 ARG A C 1
ATOM 707 O O . ARG A 1 97 ? 18.480 -9.391 -7.647 1.00 91.06 97 ARG A O 1
ATOM 714 N N . GLY A 1 98 ? 17.868 -8.878 -9.756 1.00 91.25 98 GLY A N 1
ATOM 715 C CA . GLY A 1 98 ? 19.166 -9.154 -10.384 1.00 91.25 98 GLY A CA 1
ATOM 716 C C . GLY A 1 98 ? 20.284 -8.188 -9.972 1.00 91.25 98 GLY A C 1
ATOM 717 O O . GLY A 1 98 ? 21.450 -8.565 -10.007 1.00 91.25 98 GLY A O 1
ATOM 718 N N . GLU A 1 99 ? 19.944 -6.980 -9.515 1.00 91.19 99 GLU A N 1
ATOM 719 C CA . GLU A 1 99 ? 20.899 -5.956 -9.054 1.00 91.19 99 GLU A CA 1
ATOM 720 C C . GLU A 1 99 ? 21.322 -6.152 -7.580 1.00 91.19 99 GLU A C 1
ATOM 722 O O . GLU A 1 99 ? 22.113 -5.383 -7.030 1.00 91.19 99 GLU A O 1
ATOM 727 N N . GLY A 1 100 ? 20.816 -7.203 -6.925 1.00 92.50 100 GLY A N 1
ATOM 728 C CA . GLY A 1 100 ? 21.107 -7.538 -5.533 1.00 92.50 100 GLY A CA 1
ATOM 729 C C . GLY A 1 100 ? 20.127 -6.920 -4.530 1.00 92.50 100 GLY A C 1
ATOM 730 O O . GLY A 1 100 ? 19.351 -6.015 -4.833 1.00 92.50 100 GLY A O 1
ATOM 731 N N . LEU A 1 101 ? 20.151 -7.429 -3.294 1.00 92.06 101 LEU A N 1
ATOM 732 C CA . LEU A 1 101 ? 19.143 -7.093 -2.277 1.00 92.06 101 LEU A CA 1
ATOM 733 C C . LEU A 1 101 ? 19.254 -5.658 -1.748 1.00 92.06 101 LEU A C 1
ATOM 735 O O . LEU A 1 101 ? 18.238 -5.043 -1.442 1.00 92.06 101 LEU A O 1
ATOM 739 N N . VAL A 1 102 ? 20.472 -5.126 -1.627 1.00 91.75 102 VAL A N 1
ATOM 740 C CA . VAL A 1 102 ? 20.711 -3.815 -1.001 1.00 91.75 102 VAL A CA 1
ATOM 741 C C . VAL A 1 102 ? 20.651 -2.693 -2.037 1.00 91.75 102 VAL A C 1
ATOM 743 O O . VAL A 1 102 ? 19.815 -1.800 -1.926 1.00 91.75 102 VAL A O 1
ATOM 746 N N . LEU A 1 103 ? 21.514 -2.755 -3.056 1.00 90.00 103 LEU A N 1
ATOM 747 C CA . LEU A 1 103 ? 21.646 -1.698 -4.065 1.00 90.00 103 LEU A CA 1
ATOM 748 C C . LEU A 1 103 ? 20.558 -1.752 -5.148 1.00 90.00 103 LEU A C 1
ATOM 750 O O . LEU A 1 103 ? 20.199 -0.705 -5.673 1.00 90.00 103 LEU A O 1
ATOM 754 N N . GLY A 1 104 ? 20.013 -2.936 -5.441 1.00 91.50 104 GLY A N 1
ATOM 755 C CA . GLY A 1 104 ? 18.898 -3.121 -6.369 1.00 91.50 104 GLY A CA 1
ATOM 756 C C . GLY A 1 104 ? 17.546 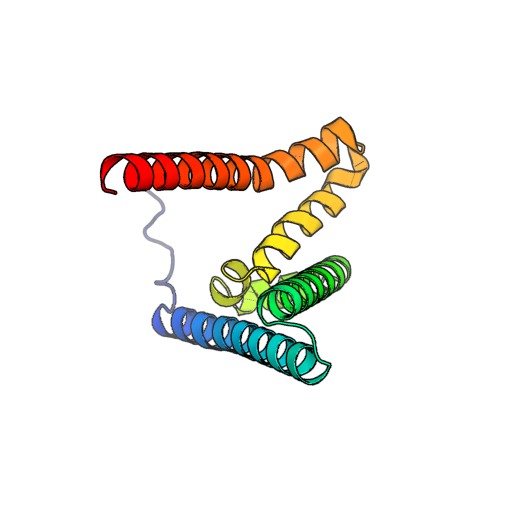-2.985 -5.675 1.00 91.50 104 GLY A C 1
ATOM 757 O O . GLY A 1 104 ? 16.917 -1.927 -5.686 1.00 91.50 104 GLY A O 1
ATOM 758 N N . VAL A 1 105 ? 17.107 -4.067 -5.025 1.00 93.62 105 VAL A N 1
ATOM 759 C CA . VAL A 1 105 ? 15.770 -4.167 -4.412 1.00 93.62 105 VAL A 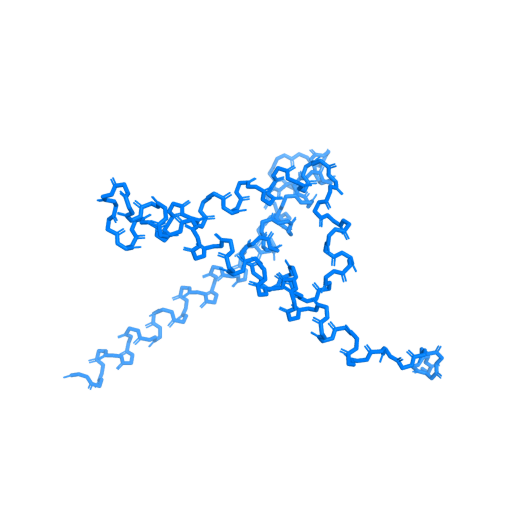CA 1
ATOM 760 C C . VAL A 1 105 ? 15.557 -3.091 -3.344 1.00 93.62 105 VAL A C 1
ATOM 762 O O . VAL A 1 105 ? 14.597 -2.326 -3.424 1.00 93.62 105 VAL A O 1
ATOM 765 N N . GLY A 1 106 ? 16.455 -2.996 -2.361 1.00 91.31 106 GLY A N 1
ATOM 766 C CA . GLY A 1 106 ? 16.328 -2.067 -1.237 1.00 91.31 106 GLY A CA 1
ATOM 767 C C . GLY A 1 106 ? 16.259 -0.603 -1.673 1.00 91.31 106 GLY A C 1
ATOM 768 O O . GLY A 1 106 ? 15.343 0.115 -1.270 1.00 91.31 106 GLY A O 1
ATOM 769 N N . ALA A 1 107 ? 17.177 -0.172 -2.542 1.00 92.56 107 ALA A N 1
ATOM 770 C CA . ALA A 1 107 ? 17.199 1.200 -3.047 1.00 92.56 107 ALA A CA 1
ATOM 771 C C . ALA A 1 107 ? 15.906 1.563 -3.798 1.00 92.56 107 ALA A C 1
ATOM 773 O O . ALA A 1 107 ? 15.324 2.621 -3.555 1.00 92.56 107 ALA A O 1
ATOM 774 N N . ARG A 1 108 ? 15.411 0.673 -4.668 1.00 92.44 108 ARG A N 1
ATOM 775 C CA . ARG A 1 108 ? 14.198 0.910 -5.470 1.00 92.44 108 ARG A CA 1
ATOM 776 C C . ARG A 1 108 ? 12.936 0.921 -4.618 1.00 92.44 108 ARG A C 1
ATOM 778 O O . ARG A 1 108 ? 12.115 1.825 -4.763 1.00 92.44 108 ARG A O 1
ATOM 785 N N . LEU A 1 109 ? 12.819 0.003 -3.662 1.00 94.06 109 LEU A N 1
ATOM 786 C CA . LEU A 1 109 ? 11.725 0.026 -2.690 1.00 94.06 109 LEU A CA 1
ATOM 787 C C . LEU A 1 109 ? 11.729 1.322 -1.872 1.00 94.06 109 LEU A 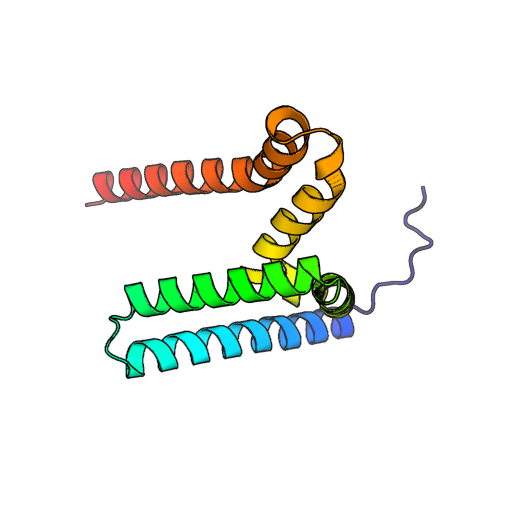C 1
ATOM 789 O O . LEU A 1 109 ? 10.674 1.920 -1.650 1.00 94.06 109 LEU A O 1
ATOM 793 N N . PHE A 1 110 ? 12.909 1.804 -1.472 1.00 93.50 110 PHE A N 1
ATOM 794 C CA . PHE A 1 110 ? 13.026 3.047 -0.714 1.00 93.50 110 PHE A CA 1
ATOM 795 C C . PHE A 1 110 ? 12.628 4.282 -1.529 1.00 93.50 110 PHE A C 1
ATOM 797 O O . PHE A 1 110 ? 12.046 5.205 -0.967 1.00 93.50 110 PHE A O 1
ATOM 804 N N . THR A 1 111 ? 12.846 4.308 -2.848 1.00 91.81 111 THR A N 1
ATOM 805 C CA . THR A 1 111 ? 12.362 5.435 -3.673 1.00 91.81 111 THR A CA 1
ATOM 806 C C . THR A 1 111 ? 10.839 5.577 -3.684 1.00 91.81 111 THR A C 1
ATOM 808 O O . THR A 1 111 ? 10.336 6.678 -3.897 1.00 91.81 111 THR A O 1
ATOM 811 N N . ILE A 1 112 ? 10.108 4.494 -3.406 1.00 90.75 112 ILE A N 1
ATOM 812 C CA . ILE A 1 112 ? 8.642 4.479 -3.351 1.00 90.75 112 ILE A CA 1
ATOM 813 C C . ILE A 1 112 ? 8.159 4.699 -1.913 1.00 90.75 112 ILE A C 1
ATOM 815 O O . ILE A 1 112 ? 7.337 5.578 -1.659 1.00 90.75 112 ILE A O 1
ATOM 819 N N . ALA A 1 113 ? 8.693 3.938 -0.953 1.00 91.62 113 ALA A N 1
ATOM 820 C CA . ALA A 1 113 ? 8.280 4.004 0.449 1.00 91.62 113 ALA A CA 1
ATOM 821 C C . ALA A 1 113 ? 8.814 5.245 1.186 1.00 91.62 113 ALA A C 1
ATOM 823 O O . ALA A 1 113 ? 8.143 5.773 2.071 1.00 91.62 113 ALA A O 1
ATOM 824 N N . GLY A 1 114 ? 10.005 5.727 0.824 1.00 93.44 114 GLY A N 1
ATOM 825 C CA . GLY A 1 114 ? 10.687 6.850 1.470 1.00 93.44 114 GLY A CA 1
ATOM 826 C C . GLY A 1 114 ? 9.840 8.124 1.504 1.00 93.44 114 GLY A C 1
ATOM 827 O O . GLY A 1 114 ? 9.587 8.632 2.596 1.00 93.44 114 GLY A O 1
ATOM 828 N N . PRO A 1 115 ? 9.324 8.616 0.360 1.00 93.94 115 PRO A N 1
ATOM 829 C CA . PRO A 1 115 ? 8.422 9.765 0.342 1.00 93.94 115 PRO A CA 1
ATOM 830 C C . PRO A 1 115 ? 7.186 9.571 1.231 1.00 93.94 115 PRO A C 1
ATOM 832 O O . PRO A 1 115 ? 6.836 10.469 1.993 1.00 93.94 115 PRO A O 1
ATOM 835 N N . VAL A 1 116 ? 6.559 8.388 1.193 1.00 91.81 116 VAL A N 1
ATOM 836 C CA . VAL A 1 116 ? 5.364 8.079 2.000 1.00 91.81 116 VAL A CA 1
ATOM 837 C C . VAL A 1 116 ? 5.667 8.171 3.497 1.00 91.81 116 VAL A C 1
ATOM 839 O O . VAL A 1 116 ? 4.904 8.788 4.240 1.00 91.81 116 VAL A O 1
ATOM 842 N N . LEU A 1 117 ? 6.798 7.613 3.938 1.00 93.94 117 LEU A N 1
ATOM 843 C CA . LEU A 1 117 ? 7.228 7.671 5.335 1.00 93.94 117 LEU A CA 1
ATOM 844 C C . LEU A 1 117 ? 7.551 9.101 5.774 1.00 93.94 117 LEU A C 1
ATOM 846 O O . LEU A 1 117 ? 7.102 9.523 6.839 1.00 93.94 117 LEU A O 1
ATOM 850 N N . VAL A 1 118 ? 8.288 9.860 4.958 1.00 96.06 118 VAL A N 1
ATOM 851 C CA . VAL A 1 118 ? 8.665 11.244 5.281 1.00 96.06 118 VAL A CA 1
ATOM 852 C C . VAL A 1 118 ? 7.420 12.112 5.442 1.00 96.06 118 VAL A C 1
ATOM 854 O O . VAL A 1 118 ? 7.252 12.738 6.488 1.00 96.06 118 VAL A O 1
ATOM 857 N N . PHE A 1 119 ? 6.518 12.116 4.458 1.00 94.94 119 PHE A N 1
ATOM 858 C CA . PHE A 1 119 ? 5.295 12.914 4.550 1.00 94.94 119 PHE A CA 1
ATOM 859 C C . PHE A 1 119 ? 4.388 12.432 5.686 1.00 94.94 119 PHE A C 1
ATOM 861 O O . PHE A 1 119 ? 3.881 13.258 6.439 1.00 94.94 119 PHE A O 1
ATOM 868 N N . GLY A 1 120 ? 4.242 11.117 5.880 1.00 94.06 120 GLY A N 1
ATOM 869 C CA . GLY A 1 120 ? 3.433 10.564 6.967 1.00 94.06 120 GLY A CA 1
ATOM 870 C C . GLY A 1 120 ? 3.917 10.999 8.353 1.00 94.06 120 GLY A C 1
ATOM 871 O O . GLY A 1 120 ? 3.125 11.486 9.160 1.00 94.06 120 GLY A O 1
ATOM 872 N N . ILE A 1 121 ? 5.220 10.882 8.620 1.00 96.75 121 ILE A N 1
ATOM 873 C CA . ILE A 1 121 ? 5.809 11.226 9.922 1.00 96.75 121 ILE A CA 1
ATOM 874 C C . ILE A 1 121 ? 5.794 12.741 10.148 1.00 96.75 121 ILE A C 1
ATOM 876 O O . ILE A 1 121 ? 5.409 13.191 11.229 1.00 96.75 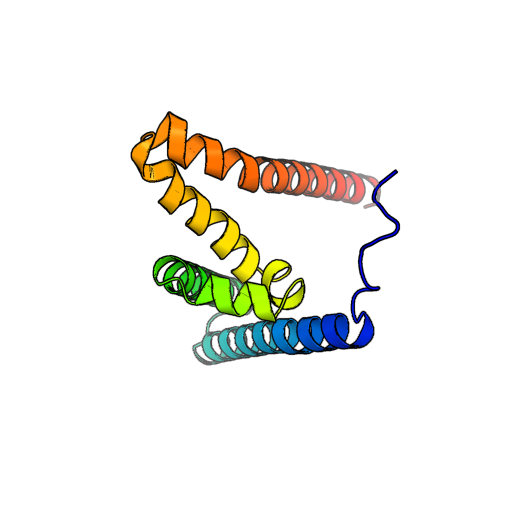121 ILE A O 1
ATOM 880 N N . VAL A 1 122 ? 6.177 13.536 9.143 1.00 97.50 122 VAL A N 1
ATOM 881 C CA . VAL A 1 122 ? 6.214 15.003 9.258 1.00 97.50 122 VAL A CA 1
ATOM 882 C C . VAL A 1 122 ? 4.810 15.567 9.468 1.00 97.50 122 VAL A C 1
ATOM 884 O O . VAL A 1 122 ? 4.616 16.402 10.353 1.00 97.50 122 VAL A O 1
ATOM 887 N N . THR A 1 123 ? 3.811 15.091 8.718 1.00 96.56 123 THR A N 1
ATOM 888 C CA . THR A 1 123 ? 2.419 15.526 8.896 1.00 96.56 123 THR A CA 1
ATOM 889 C C . THR A 1 123 ? 1.859 15.093 10.251 1.00 96.56 123 THR A C 1
ATOM 891 O O . THR A 1 123 ? 1.184 15.896 10.893 1.00 96.56 123 THR A O 1
ATOM 894 N N . ALA A 1 124 ? 2.166 13.881 10.730 1.00 96.19 124 ALA A N 1
ATOM 895 C CA . ALA A 1 124 ? 1.750 13.435 12.062 1.00 96.19 124 ALA A CA 1
ATOM 896 C C . ALA A 1 124 ? 2.340 14.320 13.176 1.00 96.19 124 ALA A C 1
ATOM 898 O O . ALA A 1 124 ? 1.614 14.736 14.079 1.00 96.19 124 ALA A O 1
ATOM 899 N N . TRP A 1 125 ? 3.627 14.672 13.081 1.00 96.75 125 TRP A N 1
ATOM 900 C CA . TRP A 1 125 ? 4.279 15.606 14.005 1.00 96.75 125 TRP A CA 1
ATOM 901 C C . TRP A 1 125 ? 3.664 17.005 13.955 1.00 96.75 125 TRP A C 1
ATOM 903 O O . TRP A 1 125 ? 3.375 17.586 15.000 1.00 96.75 125 TRP A O 1
ATOM 913 N N . ALA A 1 126 ? 3.427 17.540 12.756 1.00 96.38 126 ALA A N 1
ATOM 914 C CA . ALA A 1 126 ? 2.800 18.847 12.587 1.00 96.38 126 ALA A CA 1
ATOM 915 C C . ALA A 1 126 ? 1.381 18.877 13.183 1.00 96.38 126 ALA A C 1
ATOM 917 O O . ALA A 1 126 ? 1.038 19.812 13.905 1.00 96.38 126 ALA A O 1
ATOM 918 N N . ALA A 1 127 ? 0.578 17.836 12.942 1.00 95.81 127 ALA A N 1
ATOM 919 C CA . ALA A 1 127 ? -0.758 17.703 13.519 1.00 95.81 127 ALA A CA 1
ATOM 920 C C . ALA A 1 127 ? -0.715 17.606 15.054 1.00 95.81 127 ALA A C 1
ATOM 922 O O . ALA A 1 127 ? -1.515 18.255 15.728 1.00 95.81 127 ALA A O 1
ATOM 923 N N . ALA A 1 128 ? 0.240 16.853 15.610 1.00 96.31 128 ALA A N 1
ATOM 924 C CA . ALA A 1 128 ? 0.434 16.743 17.054 1.00 96.31 128 ALA A CA 1
ATOM 925 C C . ALA A 1 128 ? 0.842 18.082 17.694 1.00 96.31 128 ALA A C 1
ATOM 927 O O . ALA A 1 128 ? 0.312 18.442 18.744 1.00 96.31 128 ALA A O 1
ATOM 928 N N . LEU A 1 129 ? 1.732 18.846 17.048 1.00 96.69 129 LEU A N 1
ATOM 929 C CA . LEU A 1 129 ? 2.126 20.182 17.503 1.00 96.69 129 LEU A CA 1
ATOM 930 C C . LEU A 1 129 ? 0.945 21.154 17.490 1.00 96.69 129 LEU A C 1
ATOM 932 O O . LEU A 1 129 ? 0.703 21.827 18.487 1.00 96.69 129 LEU A O 1
ATOM 936 N N . LEU A 1 130 ? 0.181 21.203 16.394 1.00 96.25 130 LEU A N 1
ATOM 937 C CA . LEU A 1 130 ? -1.023 22.036 16.318 1.00 96.25 130 LEU A CA 1
ATOM 938 C C . LEU A 1 130 ? -2.008 21.670 17.431 1.00 96.25 130 LEU A C 1
ATOM 940 O O . LEU A 1 130 ? -2.477 22.543 18.154 1.00 96.25 130 LEU A O 1
ATOM 944 N N . TYR A 1 131 ? -2.270 20.380 17.624 1.00 95.69 131 TYR A N 1
ATOM 945 C CA . TYR A 1 131 ? -3.148 19.920 18.691 1.00 95.69 131 TYR A CA 1
ATOM 946 C C . TYR A 1 131 ? -2.660 20.325 20.090 1.00 95.69 131 TYR A C 1
ATOM 948 O O . TYR A 1 131 ? -3.478 20.691 20.926 1.00 95.69 131 TYR A O 1
ATOM 956 N N . TYR A 1 132 ? -1.348 20.302 20.339 1.00 95.56 132 TYR A N 1
ATOM 957 C CA . TYR A 1 132 ? -0.764 20.737 21.610 1.00 95.56 132 TYR A CA 1
ATOM 958 C 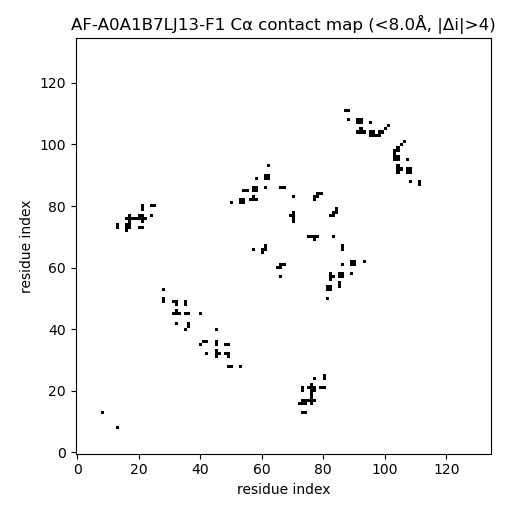C . TYR A 1 132 ? -0.942 22.241 21.873 1.00 95.56 132 TYR A C 1
ATOM 960 O O . TYR A 1 132 ? -1.153 22.624 23.015 1.00 95.56 132 TYR A O 1
ATOM 968 N N . PHE A 1 133 ? -0.868 23.094 20.846 1.00 94.88 133 PHE A N 1
ATOM 969 C CA . PHE A 1 133 ? -1.008 24.550 21.013 1.00 94.88 133 PHE A CA 1
ATOM 970 C C . PHE A 1 133 ? -2.462 25.047 21.057 1.00 94.88 133 PHE A C 1
ATOM 972 O O . PHE A 1 133 ? -2.714 26.118 21.604 1.00 94.88 133 PHE A O 1
ATOM 979 N N . PHE A 1 134 ? -3.407 24.315 20.460 1.00 91.69 134 PHE A N 1
ATOM 980 C CA . PHE A 1 134 ? -4.833 24.681 20.417 1.00 91.69 134 PHE A CA 1
ATOM 981 C C . PHE A 1 134 ? -5.691 23.970 21.481 1.00 91.69 134 PHE A C 1
ATOM 983 O O . PHE A 1 134 ? -6.913 24.136 21.488 1.00 91.69 134 PHE A O 1
ATOM 990 N N . ARG A 1 135 ? -5.068 23.185 22.363 1.00 67.75 135 ARG A N 1
ATOM 991 C CA . ARG A 1 135 ? -5.689 22.546 23.527 1.00 67.75 135 ARG A CA 1
ATOM 992 C C . ARG A 1 135 ? -5.174 23.185 24.810 1.00 67.75 135 ARG A C 1
ATOM 994 O O . ARG A 1 135 ? -5.985 23.266 25.757 1.00 67.75 135 ARG A O 1
#

Solvent-accessible surface area (backbone atoms only — not comparable to full-atom values): 7123 Å² total; per-residue (Å²): 145,77,81,87,79,65,77,81,72,63,58,70,60,51,51,51,37,14,50,54,44,31,48,50,53,52,51,52,44,52,50,38,25,51,57,34,35,75,72,72,38,55,70,70,58,10,47,49,53,25,51,52,51,43,32,51,52,26,33,52,32,37,77,70,55,53,40,58,56,51,32,70,69,19,43,67,15,39,51,72,45,70,39,20,52,27,31,68,44,46,54,52,40,61,70,29,45,86,61,33,69,62,78,19,22,44,48,57,44,41,71,62,50,44,60,55,52,52,53,51,52,52,50,52,52,52,53,51,52,52,53,63,74,77,103

Mean predicted aligned error: 6.14 Å